Protein AF-A0A1W2GB34-F1 (afdb_monomer)

Organism: Reichenbachiella faecimaris (NCBI:txid692418)

Mean predicted aligned error: 5.75 Å

InterPro domains:
  IPR049281 BVU_3817-like, C-terminal domain superfamily [G3DSA:1.10.10.1650] (58-134)

Sequence (138 aa):
MAAINLQKIVAVKGQPGLFHLINYNSKGYFLQPFEGGATRFFSNEKGKVLAVGNVDLKLKEGSINSLQIFLQMKDTEVPSQNTSNDDISFFFEQLIPNLDDSVAPSHLEKVWKWYHLIADQYQMHDLVNDEDDGLNII

pLDDT: mean 87.01, std 13.55, range [38.94, 96.38]

Secondary structure (DSSP, 8-state):
-PPB-GGGEEEETTSSS-EEEEEEETTEEEEEETT----EEEE--TTTEEEGGGPEEEBSSSEEEHHHHHHHHTTS-PPPTT--HHHHHHHHHHH-TTB-TTS-HHHHHHHHHHHHHHHHHS-GGGB---TTS-----

Solvent-accessible surface area (backbone atoms only — not comparable to full-atom values): 8280 Å² total; per-residue (Å²): 136,82,72,45,48,43,75,42,27,30,36,43,69,97,50,87,72,48,22,36,59,75,48,72,58,95,68,22,36,34,31,23,42,62,93,53,76,74,69,42,82,42,68,67,49,92,80,36,62,42,36,53,27,70,43,68,46,55,28,76,77,67,65,47,37,36,44,63,50,50,62,54,46,68,79,47,93,71,78,65,89,91,58,53,64,66,58,52,49,53,50,47,45,72,77,37,79,54,55,28,88,82,60,54,58,71,59,53,53,49,56,51,51,51,52,46,61,47,53,75,79,40,67,71,88,37,63,48,86,78,83,79,75,78,73,79,80,119

Structure (mmCIF, N/CA/C/O backbone):
data_AF-A0A1W2GB34-F1
#
_entry.id   AF-A0A1W2GB34-F1
#
loop_
_atom_site.group_PDB
_atom_site.id
_atom_site.type_symbol
_atom_site.label_atom_id
_atom_site.label_alt_id
_atom_site.label_comp_id
_atom_site.label_asym_id
_atom_site.label_entity_id
_atom_site.label_seq_id
_atom_site.pdbx_PDB_ins_code
_atom_site.Cartn_x
_atom_site.Cartn_y
_atom_site.Cartn_z
_atom_site.occupancy
_atom_site.B_iso_or_equiv
_atom_site.auth_seq_id
_atom_site.auth_comp_id
_atom_site.auth_asym_id
_atom_site.auth_atom_id
_atom_site.pdbx_PDB_model_num
ATOM 1 N N . MET A 1 1 ? -5.803 -17.897 -16.438 1.00 45.97 1 MET A N 1
ATOM 2 C CA . MET A 1 1 ? -5.980 -16.740 -15.538 1.00 45.97 1 MET A CA 1
ATOM 3 C C . MET A 1 1 ? -4.721 -16.637 -14.698 1.00 45.97 1 MET A C 1
ATOM 5 O O . MET A 1 1 ? -4.160 -17.682 -14.381 1.00 45.97 1 MET A O 1
ATOM 9 N N . ALA A 1 2 ? -4.189 -15.431 -14.501 1.00 56.50 2 ALA A N 1
ATOM 10 C CA . ALA A 1 2 ? -2.918 -15.226 -13.809 1.00 56.50 2 ALA A CA 1
ATOM 11 C C . ALA A 1 2 ? -3.202 -14.865 -12.351 1.00 56.50 2 ALA A C 1
ATOM 13 O O . ALA A 1 2 ? -3.890 -13.884 -12.089 1.00 56.50 2 ALA A O 1
ATOM 14 N N . ALA A 1 3 ? -2.679 -15.674 -11.436 1.00 67.75 3 ALA A N 1
ATOM 15 C CA . ALA A 1 3 ? -2.844 -15.460 -10.012 1.00 67.75 3 ALA A CA 1
ATOM 16 C C . ALA A 1 3 ? -2.005 -14.261 -9.543 1.00 67.75 3 ALA A C 1
ATOM 18 O O . ALA A 1 3 ? -0.856 -14.111 -9.973 1.00 67.75 3 ALA A O 1
ATOM 19 N N . ILE A 1 4 ? -2.568 -13.397 -8.695 1.00 80.38 4 ILE A N 1
ATOM 20 C CA . ILE A 1 4 ? -1.905 -12.169 -8.247 1.00 80.38 4 ILE A CA 1
ATOM 21 C C . ILE A 1 4 ? -1.377 -12.323 -6.820 1.00 80.38 4 ILE A C 1
ATOM 23 O O . ILE A 1 4 ? -2.111 -12.619 -5.880 1.00 80.38 4 ILE A O 1
ATOM 27 N N . ASN A 1 5 ? -0.073 -12.102 -6.654 1.00 82.81 5 ASN A N 1
ATOM 28 C CA . ASN A 1 5 ? 0.585 -12.125 -5.352 1.00 82.81 5 ASN A CA 1
ATOM 29 C C . ASN A 1 5 ? 0.924 -10.689 -4.923 1.00 82.81 5 ASN A C 1
ATOM 31 O O . ASN A 1 5 ? 1.825 -10.062 -5.489 1.00 82.81 5 ASN A O 1
ATOM 35 N N . LEU A 1 6 ? 0.220 -10.179 -3.904 1.00 82.44 6 LEU A N 1
ATOM 36 C CA . LEU A 1 6 ? 0.391 -8.809 -3.399 1.00 82.44 6 LEU A CA 1
ATOM 37 C C . LEU A 1 6 ? 1.782 -8.537 -2.810 1.00 82.44 6 LEU A C 1
ATOM 39 O O . LEU A 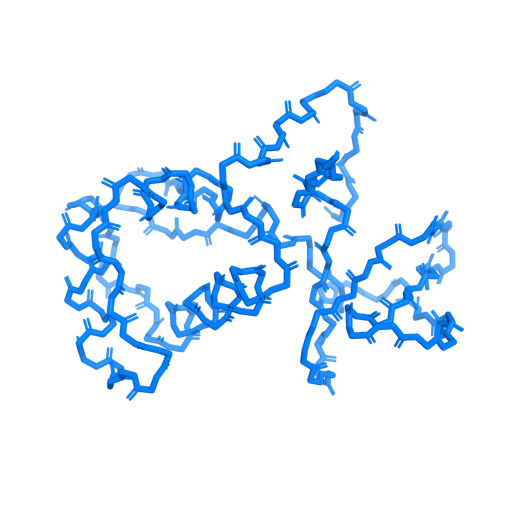1 6 ? 2.193 -7.381 -2.749 1.00 82.44 6 LEU A O 1
ATOM 43 N N . GLN A 1 7 ? 2.526 -9.575 -2.417 1.00 79.06 7 GLN A N 1
ATOM 44 C CA . GLN A 1 7 ? 3.909 -9.444 -1.942 1.00 79.06 7 GLN A CA 1
ATOM 45 C C . GLN A 1 7 ? 4.860 -9.016 -3.065 1.00 79.06 7 GLN A C 1
ATOM 47 O O . GLN A 1 7 ? 5.871 -8.360 -2.826 1.00 79.06 7 GLN A O 1
ATOM 52 N N . LYS A 1 8 ? 4.518 -9.342 -4.319 1.00 87.38 8 LYS A N 1
ATOM 53 C CA . LYS A 1 8 ? 5.275 -8.936 -5.512 1.00 87.38 8 LYS A CA 1
ATOM 54 C C . LYS A 1 8 ? 4.773 -7.621 -6.107 1.00 87.38 8 LYS A C 1
ATOM 56 O O . LYS A 1 8 ? 5.237 -7.222 -7.174 1.00 87.38 8 LYS A O 1
ATOM 61 N N . ILE A 1 9 ? 3.850 -6.940 -5.429 1.00 92.56 9 ILE A N 1
ATOM 62 C CA . ILE A 1 9 ? 3.353 -5.623 -5.815 1.00 92.56 9 ILE A CA 1
ATOM 63 C C . ILE A 1 9 ? 3.865 -4.613 -4.809 1.00 92.56 9 ILE A C 1
ATOM 65 O O . ILE A 1 9 ? 3.697 -4.765 -3.601 1.00 92.56 9 ILE A O 1
ATOM 69 N N . VAL A 1 10 ? 4.483 -3.556 -5.312 1.00 94.44 10 VAL A N 1
ATOM 70 C CA . VAL A 1 10 ? 5.073 -2.525 -4.473 1.00 94.44 10 VAL A CA 1
ATOM 71 C C . VAL A 1 10 ? 4.599 -1.140 -4.881 1.00 94.44 10 VAL A C 1
ATOM 73 O O . VAL A 1 10 ? 4.364 -0.850 -6.054 1.00 94.44 10 VAL A O 1
ATOM 76 N N . ALA A 1 11 ? 4.505 -0.258 -3.897 1.00 94.88 11 ALA A N 1
ATOM 77 C CA . ALA A 1 11 ? 4.355 1.169 -4.099 1.00 94.88 11 ALA A CA 1
ATOM 78 C C . ALA A 1 11 ? 5.695 1.862 -3.852 1.00 94.88 11 ALA A C 1
ATOM 80 O O . ALA A 1 11 ? 6.395 1.562 -2.880 1.00 94.88 11 ALA A O 1
ATOM 81 N N . VAL A 1 12 ? 6.038 2.822 -4.710 1.00 94.50 12 VAL A N 1
ATOM 82 C CA . VAL A 1 12 ? 7.278 3.592 -4.585 1.00 94.50 12 VAL A CA 1
ATOM 83 C C . VAL A 1 12 ? 6.953 5.015 -4.151 1.00 94.50 12 VAL A C 1
ATOM 85 O O . VAL A 1 12 ? 6.176 5.718 -4.794 1.00 94.50 12 VAL A O 1
ATOM 88 N N . LYS A 1 13 ? 7.566 5.469 -3.057 1.00 91.38 13 LYS A N 1
ATOM 89 C CA . LYS A 1 13 ? 7.381 6.826 -2.536 1.00 91.38 13 LYS A CA 1
ATOM 90 C C . LYS A 1 13 ? 7.727 7.864 -3.609 1.00 91.38 13 LYS A C 1
ATOM 92 O O . LYS A 1 13 ? 8.827 7.860 -4.158 1.00 91.38 13 LYS A O 1
ATOM 97 N N . GLY A 1 14 ? 6.793 8.777 -3.877 1.00 89.56 14 GLY A N 1
ATOM 98 C CA . GLY A 1 14 ? 6.961 9.837 -4.876 1.00 89.56 14 GLY A CA 1
ATOM 99 C C . GLY A 1 14 ? 6.806 9.375 -6.328 1.00 89.56 14 GLY A C 1
ATOM 100 O O . GLY A 1 14 ? 7.084 10.158 -7.232 1.00 89.56 14 GLY A O 1
ATOM 101 N N . GLN A 1 15 ? 6.385 8.131 -6.571 1.00 91.81 15 GLN A N 1
ATOM 102 C CA . GLN A 1 15 ? 5.965 7.668 -7.891 1.00 91.81 15 GLN A CA 1
ATOM 103 C C . GLN A 1 15 ? 4.455 7.402 -7.889 1.00 91.81 15 GLN A C 1
ATOM 105 O O . GLN A 1 15 ? 3.934 6.883 -6.899 1.00 91.81 15 GLN A O 1
ATOM 110 N N . PRO A 1 16 ? 3.741 7.753 -8.969 1.00 89.19 16 PRO A N 1
ATOM 111 C CA . PRO A 1 16 ? 2.344 7.378 -9.122 1.00 89.19 16 PRO A CA 1
ATOM 112 C C . PRO A 1 16 ? 2.214 5.880 -9.429 1.00 89.19 16 PRO A C 1
ATOM 114 O O . PRO A 1 16 ? 3.085 5.291 -10.069 1.00 89.19 16 PRO A O 1
ATOM 117 N N . GLY A 1 17 ? 1.089 5.295 -9.019 1.00 91.38 17 GLY A N 1
ATOM 118 C CA . GLY A 1 17 ? 0.733 3.914 -9.340 1.00 91.38 17 GLY A CA 1
ATOM 119 C C . GLY A 1 17 ? 1.476 2.853 -8.525 1.00 91.38 17 GLY A C 1
ATOM 120 O O . GLY A 1 17 ? 2.081 3.127 -7.484 1.00 91.38 17 GLY A O 1
ATOM 121 N N . LEU A 1 18 ? 1.375 1.617 -9.011 1.00 94.75 18 LEU A N 1
ATOM 122 C CA . LEU A 1 18 ? 1.985 0.422 -8.438 1.00 94.75 18 LEU A CA 1
ATOM 123 C C . LEU A 1 18 ? 3.055 -0.140 -9.375 1.00 94.75 18 LEU A C 1
ATOM 125 O O . LEU A 1 18 ? 3.165 0.254 -10.540 1.00 94.75 18 LEU A O 1
ATOM 129 N N . PHE A 1 19 ? 3.847 -1.072 -8.858 1.00 95.06 19 PHE A N 1
ATOM 130 C CA . PHE A 1 19 ? 4.898 -1.738 -9.607 1.00 95.06 19 PHE A CA 1
ATOM 131 C C . PHE A 1 19 ? 4.950 -3.227 -9.280 1.00 95.06 19 PHE A C 1
ATOM 133 O O . PHE A 1 19 ? 4.796 -3.619 -8.126 1.00 95.06 19 PHE A O 1
ATOM 140 N N . HIS A 1 20 ? 5.257 -4.043 -10.281 1.00 93.12 20 HIS A N 1
ATOM 141 C CA . HIS A 1 20 ? 5.689 -5.418 -10.086 1.00 93.12 20 HIS A CA 1
ATOM 142 C C . HIS A 1 20 ? 7.157 -5.446 -9.662 1.00 93.12 20 HIS A C 1
ATOM 144 O O . HIS A 1 20 ? 8.026 -4.870 -10.327 1.00 93.12 20 HIS A O 1
ATOM 150 N N . LEU A 1 21 ? 7.443 -6.147 -8.570 1.00 93.44 21 LEU A N 1
ATOM 151 C CA . LEU A 1 21 ? 8.796 -6.481 -8.158 1.00 93.44 21 LEU A CA 1
ATOM 152 C C . LEU A 1 21 ? 9.331 -7.600 -9.056 1.00 93.44 21 LEU A C 1
ATOM 154 O O . LEU A 1 21 ? 8.939 -8.756 -8.921 1.00 93.44 21 LEU A O 1
ATOM 158 N N . ILE A 1 22 ? 10.232 -7.249 -9.974 1.00 94.19 22 ILE A N 1
ATOM 159 C CA . ILE A 1 22 ? 10.853 -8.208 -10.897 1.00 94.19 22 ILE A CA 1
ATOM 160 C C . ILE A 1 22 ? 12.045 -8.890 -10.232 1.00 94.19 22 ILE A C 1
ATOM 162 O O . ILE A 1 22 ? 12.231 -10.096 -10.360 1.00 94.19 22 ILE A O 1
ATOM 166 N N . ASN A 1 23 ? 12.878 -8.106 -9.545 1.00 92.31 23 ASN A N 1
ATOM 167 C CA . ASN A 1 23 ? 14.052 -8.599 -8.833 1.00 92.31 23 ASN A CA 1
ATOM 168 C C . ASN A 1 23 ? 14.505 -7.580 -7.775 1.00 92.31 23 ASN A C 1
ATOM 170 O O . ASN A 1 23 ? 14.187 -6.395 -7.875 1.00 92.31 23 ASN A O 1
ATOM 174 N N . TYR A 1 24 ? 15.296 -8.004 -6.796 1.00 92.19 24 TYR A N 1
ATOM 175 C CA . TYR A 1 24 ? 15.944 -7.122 -5.830 1.00 92.19 24 TYR A CA 1
ATOM 176 C C . TYR A 1 24 ? 17.328 -7.644 -5.451 1.00 92.19 24 TYR A C 1
ATOM 178 O O . TYR A 1 24 ? 17.655 -8.816 -5.608 1.00 92.19 24 TYR A O 1
ATOM 186 N N . ASN A 1 25 ? 18.173 -6.747 -4.963 1.00 92.88 25 ASN A N 1
ATOM 187 C CA . ASN A 1 25 ? 19.463 -7.081 -4.380 1.00 92.88 25 ASN A CA 1
ATOM 188 C C . ASN A 1 25 ? 19.853 -6.027 -3.335 1.00 92.88 25 ASN A C 1
ATOM 190 O O . ASN A 1 25 ? 19.107 -5.087 -3.066 1.00 92.88 25 ASN A O 1
ATOM 194 N N . SER A 1 26 ? 21.056 -6.148 -2.772 1.00 89.94 26 SER A N 1
ATOM 195 C CA . SER A 1 26 ? 21.554 -5.220 -1.749 1.00 89.94 26 SER A CA 1
ATOM 196 C C . SER A 1 26 ? 21.588 -3.749 -2.185 1.00 89.94 26 SER A C 1
ATOM 198 O O . SER A 1 26 ? 21.541 -2.866 -1.331 1.00 89.94 26 SER A O 1
ATOM 200 N N . LYS A 1 27 ? 21.652 -3.462 -3.493 1.00 92.56 27 LYS A N 1
ATOM 201 C CA . LYS A 1 27 ? 21.686 -2.097 -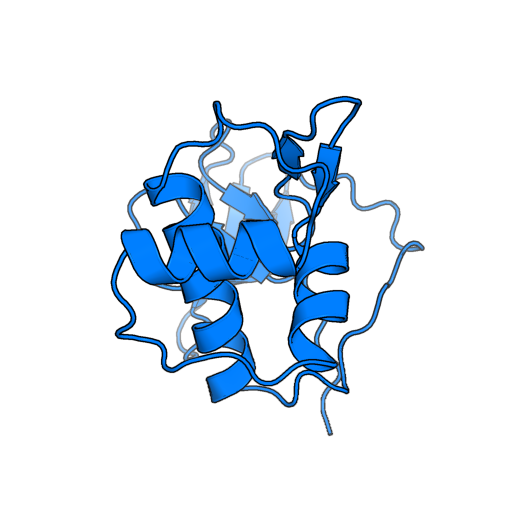4.035 1.00 92.56 27 LYS A CA 1
ATOM 202 C C . LYS A 1 27 ? 20.293 -1.509 -4.246 1.00 92.56 27 LYS A C 1
ATOM 204 O O . LYS A 1 27 ? 20.156 -0.284 -4.236 1.00 92.56 27 LYS A O 1
ATOM 209 N N . GLY A 1 28 ? 19.276 -2.339 -4.467 1.00 93.56 28 GLY A N 1
ATOM 210 C CA . GLY A 1 28 ? 17.946 -1.851 -4.808 1.00 93.56 28 GLY A CA 1
ATOM 211 C C . GLY A 1 28 ? 17.036 -2.869 -5.476 1.00 93.56 28 GLY A C 1
ATOM 212 O O . GLY A 1 28 ? 17.282 -4.073 -5.469 1.00 93.56 28 GLY A O 1
ATOM 213 N N . TYR A 1 29 ? 15.985 -2.334 -6.081 1.00 95.56 29 TYR A N 1
ATOM 214 C CA . TYR A 1 29 ? 14.854 -3.055 -6.638 1.00 95.56 29 TYR A CA 1
ATOM 215 C C . TYR A 1 29 ? 14.745 -2.785 -8.137 1.00 95.56 29 TYR A C 1
ATOM 217 O O . TYR A 1 29 ? 14.864 -1.645 -8.589 1.00 95.56 29 TYR A O 1
ATOM 225 N N . PHE A 1 30 ? 14.487 -3.834 -8.904 1.00 95.81 30 PHE A N 1
ATOM 226 C CA . PHE A 1 30 ? 14.116 -3.771 -10.309 1.00 95.81 30 PHE A CA 1
ATOM 227 C C . PHE A 1 30 ? 12.604 -3.908 -10.395 1.00 95.81 30 PHE A C 1
ATOM 229 O O . PHE A 1 30 ? 12.049 -4.976 -10.136 1.00 95.81 30 PHE A O 1
ATOM 236 N N . LEU A 1 31 ? 11.947 -2.802 -10.724 1.00 96.38 31 LEU A N 1
ATOM 237 C CA . LEU A 1 31 ? 10.501 -2.657 -10.656 1.00 96.38 31 LEU A CA 1
ATOM 238 C C . LEU A 1 31 ? 9.938 -2.354 -12.041 1.00 96.38 31 LEU A C 1
ATOM 240 O O . LEU A 1 31 ? 10.448 -1.481 -12.743 1.00 96.38 31 LEU A O 1
ATOM 244 N N . GLN A 1 32 ? 8.883 -3.053 -12.439 1.00 95.19 32 GLN A N 1
ATOM 245 C CA . GLN A 1 32 ? 8.137 -2.761 -13.662 1.00 95.19 32 GLN A CA 1
ATOM 246 C C . GLN A 1 32 ? 6.833 -2.044 -13.298 1.00 95.19 32 GLN A C 1
ATOM 248 O O . GLN A 1 32 ? 6.192 -2.474 -12.344 1.00 95.19 32 GLN A O 1
ATOM 253 N N . PRO A 1 33 ? 6.423 -0.968 -13.994 1.00 94.31 33 PRO A N 1
ATOM 254 C CA . PRO A 1 33 ? 5.127 -0.343 -13.735 1.00 94.31 33 PRO A CA 1
ATOM 255 C C . PRO A 1 33 ? 3.982 -1.351 -13.879 1.00 94.31 33 PRO A C 1
ATOM 257 O O . PRO A 1 33 ? 4.046 -2.231 -14.735 1.00 94.31 33 PRO A O 1
ATOM 260 N N . PHE A 1 34 ? 2.951 -1.214 -13.046 1.00 90.69 34 PHE A N 1
ATOM 261 C CA . PHE A 1 34 ? 1.806 -2.131 -13.021 1.00 90.69 34 PHE A CA 1
ATOM 262 C C . PHE A 1 34 ? 1.029 -2.149 -14.348 1.00 90.69 34 PHE A C 1
ATOM 264 O O . PHE A 1 34 ? 0.707 -3.216 -14.847 1.00 90.69 34 PHE A O 1
ATOM 271 N N . GLU A 1 35 ? 0.882 -0.987 -14.994 1.00 87.69 35 GLU A N 1
ATOM 272 C CA . GLU A 1 35 ? 0.301 -0.831 -16.344 1.00 87.69 35 GLU A CA 1
ATOM 273 C C . GLU A 1 35 ? 1.199 -1.377 -17.480 1.00 87.69 35 GLU A C 1
ATOM 275 O O . GLU A 1 35 ? 0.905 -1.222 -18.666 1.00 87.69 35 GLU A O 1
ATOM 280 N N . GLY A 1 36 ? 2.350 -1.965 -17.141 1.00 87.31 36 GLY A N 1
ATOM 281 C CA . GLY A 1 36 ? 3.353 -2.440 -18.087 1.00 87.31 36 GLY A CA 1
ATOM 282 C C . GLY A 1 36 ? 4.414 -1.399 -18.471 1.00 87.31 36 GLY A C 1
ATOM 283 O O . GLY A 1 36 ? 4.467 -0.269 -17.985 1.00 87.31 36 GLY A O 1
ATOM 284 N N . GLY A 1 37 ? 5.332 -1.814 -19.349 1.00 91.75 37 GLY A N 1
ATOM 285 C CA . GLY A 1 37 ? 6.450 -0.993 -19.824 1.00 91.75 37 GLY A CA 1
ATOM 286 C C . GLY A 1 37 ? 7.820 -1.447 -19.315 1.00 91.75 37 GLY A C 1
ATOM 287 O O . GLY A 1 37 ? 8.010 -2.594 -18.911 1.00 91.75 37 GLY A O 1
ATOM 288 N N . ALA A 1 38 ? 8.809 -0.552 -19.392 1.00 94.88 38 ALA A N 1
ATOM 289 C CA . ALA A 1 38 ? 10.200 -0.879 -19.083 1.00 94.88 38 ALA A CA 1
ATOM 290 C C . ALA A 1 38 ? 10.459 -0.986 -17.572 1.00 94.88 38 ALA A C 1
ATOM 292 O O . ALA A 1 38 ? 10.044 -0.123 -16.795 1.00 94.88 38 ALA A O 1
ATOM 293 N N . THR A 1 39 ? 11.221 -2.006 -17.177 1.00 96.31 39 THR A N 1
ATOM 294 C CA . THR A 1 39 ? 11.733 -2.165 -15.812 1.00 96.31 39 THR A CA 1
ATOM 295 C C . THR A 1 39 ? 12.702 -1.036 -15.463 1.00 96.31 39 THR A C 1
ATOM 297 O O . THR A 1 39 ? 13.569 -0.666 -16.255 1.00 96.31 39 THR A O 1
ATOM 300 N N . ARG A 1 40 ? 12.568 -0.493 -14.253 1.00 95.44 40 ARG A N 1
ATOM 301 C CA . ARG A 1 40 ? 13.369 0.611 -13.718 1.00 95.44 40 ARG A CA 1
ATOM 302 C C . ARG A 1 40 ? 14.051 0.186 -12.425 1.00 95.44 40 ARG A C 1
ATOM 304 O O . ARG A 1 40 ? 13.499 -0.587 -11.647 1.00 95.44 40 ARG A O 1
ATOM 311 N N . PHE A 1 41 ? 15.249 0.711 -12.198 1.00 95.62 41 PHE A N 1
ATOM 312 C CA . PHE A 1 41 ? 15.988 0.490 -10.962 1.00 95.62 41 PHE A CA 1
ATOM 313 C C . PHE A 1 41 ? 15.657 1.569 -9.926 1.00 95.62 41 PHE A C 1
ATOM 315 O O . PHE A 1 41 ? 15.694 2.762 -10.231 1.00 95.62 41 PHE A O 1
ATOM 322 N N . PHE A 1 42 ? 15.399 1.147 -8.692 1.00 94.69 42 PHE A N 1
ATOM 323 C CA . PHE A 1 42 ? 15.204 2.012 -7.535 1.00 94.69 42 PHE A CA 1
ATOM 324 C C . PHE A 1 42 ? 16.171 1.602 -6.427 1.00 94.69 42 PHE A C 1
ATOM 326 O O . PHE A 1 42 ? 16.227 0.439 -6.049 1.00 94.69 42 PHE A O 1
ATOM 333 N N . SER A 1 43 ? 16.925 2.556 -5.889 1.00 93.38 43 SER A N 1
ATOM 334 C CA . SER A 1 43 ? 17.839 2.348 -4.758 1.00 93.38 43 SER A CA 1
ATOM 335 C C . SER A 1 43 ? 17.140 1.787 -3.516 1.00 93.38 43 SER A C 1
ATOM 337 O O . SER A 1 43 ? 15.977 2.098 -3.250 1.00 93.38 43 SER A O 1
ATOM 339 N N . ASN A 1 44 ? 17.884 1.009 -2.725 1.00 90.81 44 ASN A N 1
ATOM 340 C CA . ASN A 1 44 ? 17.433 0.457 -1.446 1.00 90.81 44 ASN A CA 1
ATOM 341 C C . ASN A 1 44 ? 17.445 1.506 -0.313 1.00 90.81 44 ASN A C 1
ATOM 343 O O . ASN A 1 44 ? 18.206 1.416 0.647 1.00 90.81 44 ASN A O 1
ATOM 347 N N . GLU A 1 45 ? 16.643 2.557 -0.458 1.00 92.69 45 GLU A N 1
ATOM 348 C CA . GLU A 1 45 ? 16.455 3.565 0.586 1.00 92.69 45 GLU A CA 1
ATOM 349 C C . GLU A 1 45 ? 15.303 3.157 1.510 1.00 92.69 45 GLU A C 1
ATOM 351 O O . GLU A 1 45 ? 14.221 2.783 1.048 1.00 92.69 45 GLU A O 1
ATOM 356 N N . LYS A 1 46 ? 15.509 3.269 2.828 1.00 88.19 46 LYS A N 1
ATOM 357 C CA . LYS A 1 46 ? 14.506 2.883 3.828 1.00 88.19 46 LYS A CA 1
ATOM 358 C C . LYS A 1 46 ? 13.174 3.602 3.582 1.00 88.19 46 LYS A C 1
ATOM 360 O O . LYS A 1 46 ? 13.121 4.830 3.526 1.00 88.19 46 LYS A O 1
ATOM 365 N N . GLY A 1 47 ? 12.093 2.830 3.464 1.00 85.44 47 GLY A N 1
ATOM 366 C CA . GLY A 1 47 ? 10.737 3.347 3.248 1.00 85.44 47 GLY A CA 1
ATOM 367 C C . GLY A 1 47 ? 10.477 3.920 1.849 1.00 85.44 47 GLY A C 1
ATOM 368 O O . GLY A 1 47 ? 9.442 4.553 1.637 1.00 85.44 47 GLY A O 1
ATOM 369 N N . LYS A 1 48 ? 11.398 3.735 0.893 1.00 90.81 48 LYS A N 1
ATOM 370 C CA . LYS A 1 48 ? 11.190 4.128 -0.508 1.00 90.81 48 LYS A CA 1
ATOM 371 C C . LYS A 1 48 ? 10.261 3.173 -1.238 1.00 90.81 48 LYS A C 1
ATOM 373 O O . LYS A 1 48 ? 9.445 3.629 -2.033 1.00 90.81 48 LYS A O 1
ATOM 378 N N . VAL A 1 49 ? 10.394 1.880 -0.970 1.00 92.62 49 VAL A N 1
ATOM 379 C CA . VAL A 1 49 ? 9.571 0.817 -1.545 1.00 92.62 49 VAL A CA 1
ATOM 380 C C . VAL A 1 49 ? 8.749 0.207 -0.419 1.00 92.62 49 VAL A C 1
ATOM 382 O O . VAL A 1 49 ? 9.279 -0.048 0.659 1.00 92.62 49 VAL A O 1
ATOM 385 N N . LEU A 1 50 ? 7.451 0.041 -0.651 1.00 91.69 50 LEU A N 1
ATOM 386 C CA . LEU A 1 50 ? 6.513 -0.564 0.288 1.00 91.69 50 LEU A CA 1
ATOM 387 C C . LEU A 1 50 ? 5.804 -1.718 -0.413 1.00 91.69 50 LEU A C 1
ATOM 389 O O . LEU A 1 50 ? 5.177 -1.492 -1.447 1.00 91.69 50 LEU A O 1
ATOM 393 N N . ALA A 1 51 ? 5.889 -2.925 0.138 1.00 91.69 51 ALA A N 1
ATOM 394 C CA . ALA A 1 51 ? 5.146 -4.082 -0.343 1.00 91.69 51 ALA A CA 1
ATOM 395 C C . ALA A 1 51 ? 3.663 -3.894 -0.024 1.00 91.69 51 ALA A C 1
ATOM 397 O O . ALA A 1 51 ? 3.287 -3.766 1.140 1.00 91.69 51 ALA A O 1
ATOM 398 N N . VAL A 1 52 ? 2.824 -3.856 -1.060 1.00 92.06 52 VAL A N 1
ATOM 399 C CA . VAL A 1 52 ? 1.396 -3.540 -0.936 1.00 92.06 52 VAL A CA 1
ATOM 400 C C . VAL A 1 52 ? 0.673 -4.557 -0.073 1.00 92.06 52 VAL A C 1
ATOM 402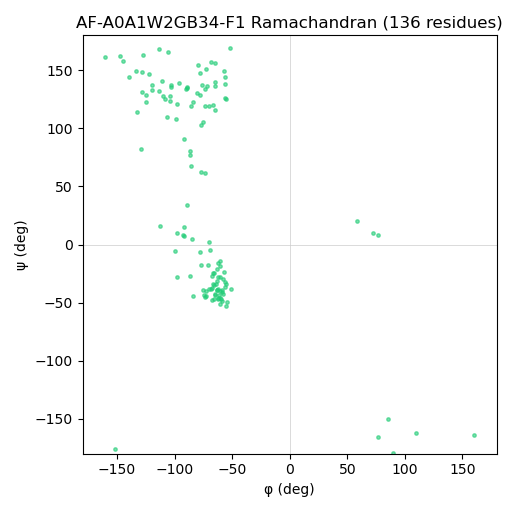 O O . VAL A 1 52 ? -0.297 -4.161 0.545 1.00 92.06 52 VAL A O 1
ATOM 405 N N . GLY A 1 53 ? 1.119 -5.812 0.019 1.00 88.44 53 GLY A N 1
ATOM 406 C CA . GLY A 1 53 ? 0.527 -6.821 0.909 1.00 88.44 53 GLY A CA 1
ATOM 407 C C . GLY A 1 53 ? 0.891 -6.696 2.399 1.00 88.44 53 GLY A C 1
ATOM 408 O O . GLY A 1 53 ? 0.177 -7.251 3.228 1.00 88.44 53 GLY A O 1
ATOM 409 N N . ASN A 1 54 ? 1.953 -5.955 2.744 1.00 89.62 54 ASN A N 1
ATOM 410 C CA . ASN A 1 54 ? 2.515 -5.876 4.107 1.00 89.62 54 ASN A CA 1
ATOM 411 C C . ASN A 1 54 ? 2.343 -4.499 4.757 1.00 89.62 54 ASN A C 1
ATOM 413 O O . ASN A 1 54 ? 3.041 -4.170 5.712 1.00 89.62 54 ASN A O 1
ATOM 417 N N . VAL A 1 55 ? 1.471 -3.648 4.218 1.00 90.81 55 VAL A N 1
ATOM 418 C CA . VAL A 1 55 ? 1.209 -2.348 4.836 1.00 90.81 55 VAL A CA 1
ATOM 419 C C . VAL A 1 55 ? 0.143 -2.514 5.901 1.00 90.81 55 VAL A C 1
ATOM 421 O O . VAL A 1 55 ? -0.984 -2.898 5.606 1.00 90.81 55 VAL A O 1
ATOM 424 N N . ASP A 1 56 ? 0.514 -2.201 7.133 1.00 93.25 56 ASP A N 1
ATOM 425 C CA . ASP A 1 56 ? -0.350 -2.352 8.293 1.00 93.25 56 ASP A CA 1
ATOM 426 C C . ASP A 1 56 ? -1.199 -1.108 8.569 1.00 93.25 56 ASP A C 1
ATOM 428 O O . ASP A 1 56 ? -0.696 0.021 8.608 1.00 93.25 56 ASP A O 1
ATOM 432 N N . LEU A 1 57 ? -2.481 -1.338 8.855 1.00 94.25 57 LEU A N 1
ATOM 433 C CA . LEU A 1 57 ? -3.342 -0.382 9.542 1.00 94.25 57 LEU A CA 1
ATOM 434 C C . LEU A 1 57 ? -3.379 -0.699 11.037 1.00 94.25 57 LEU A C 1
ATOM 436 O O . LEU A 1 57 ? -3.453 -1.859 11.451 1.00 94.25 57 LEU A O 1
ATOM 440 N N . LYS A 1 58 ? -3.327 0.355 11.854 1.00 94.81 58 LYS A N 1
ATOM 441 C CA . LYS A 1 58 ? -3.364 0.237 13.311 1.00 94.81 58 LYS A CA 1
ATOM 442 C C . LYS A 1 58 ? -4.778 -0.108 13.773 1.00 94.81 58 LYS A C 1
ATOM 444 O O . LYS A 1 58 ? -5.744 0.525 13.349 1.00 94.81 58 LYS A O 1
ATOM 449 N N . LEU A 1 59 ? -4.876 -1.084 14.666 1.00 95.38 59 LEU A N 1
ATOM 450 C CA . LEU A 1 59 ? -6.102 -1.425 15.378 1.00 95.38 59 LEU A CA 1
ATOM 451 C C . LEU A 1 59 ? -6.006 -0.948 16.830 1.00 95.38 59 LEU A C 1
ATOM 453 O O . LEU A 1 59 ? -4.912 -0.660 17.323 1.00 95.38 59 LEU A O 1
ATOM 457 N N . LYS A 1 60 ? -7.144 -0.912 17.530 1.00 94.50 60 LYS A N 1
ATOM 458 C CA . LYS A 1 60 ? -7.198 -0.644 18.980 1.00 94.50 60 LYS A CA 1
ATOM 459 C C . LYS A 1 60 ? -6.239 -1.555 19.750 1.00 94.50 60 LYS A C 1
ATOM 461 O O . LYS A 1 60 ? -5.566 -1.110 20.675 1.00 94.50 60 LYS A O 1
ATOM 466 N N . GLU A 1 61 ? -6.137 -2.808 19.310 1.00 93.88 61 GLU A N 1
ATOM 467 C CA . GLU A 1 61 ? -5.137 -3.770 19.761 1.00 93.88 61 GLU A CA 1
ATOM 468 C C . GLU A 1 61 ? -4.501 -4.456 18.543 1.00 93.88 61 GLU A C 1
ATOM 470 O O . GLU A 1 61 ? -5.165 -5.185 17.808 1.00 93.88 61 GLU A O 1
ATOM 475 N N . GLY A 1 62 ? -3.206 -4.217 18.318 1.00 94.19 62 GLY A N 1
ATOM 476 C CA . GLY A 1 62 ? -2.444 -4.816 17.217 1.00 94.19 62 GLY A CA 1
ATOM 477 C C . GLY A 1 62 ? -2.550 -4.065 15.884 1.00 94.19 62 GLY A C 1
ATOM 478 O O . GLY A 1 62 ? -2.679 -2.839 15.840 1.00 94.19 62 GLY A O 1
ATOM 479 N N . SER A 1 63 ? -2.443 -4.810 14.786 1.00 94.50 63 SER A N 1
ATOM 480 C CA . SER A 1 63 ? -2.531 -4.295 13.419 1.00 94.50 63 SER A CA 1
ATOM 481 C C . SER A 1 63 ? -3.146 -5.328 12.480 1.00 94.50 63 SER A C 1
ATOM 483 O O . SER A 1 63 ? -3.198 -6.518 12.790 1.00 94.50 63 SER A O 1
ATOM 485 N N . ILE A 1 64 ? -3.608 -4.862 11.323 1.00 93.81 64 ILE A N 1
ATOM 486 C CA . ILE A 1 64 ? -4.063 -5.707 10.221 1.00 93.81 64 ILE A CA 1
ATOM 487 C C . ILE A 1 64 ? -3.354 -5.277 8.940 1.00 93.81 64 ILE A C 1
ATOM 489 O O . ILE A 1 64 ? -3.313 -4.086 8.620 1.00 93.81 64 ILE A O 1
ATOM 493 N N . ASN A 1 65 ? -2.803 -6.243 8.207 1.00 92.56 65 ASN A N 1
ATOM 494 C CA . ASN A 1 65 ? -2.134 -5.951 6.949 1.00 92.56 65 ASN A CA 1
ATOM 495 C C . ASN A 1 65 ? -3.143 -5.770 5.806 1.00 92.56 65 ASN A C 1
ATOM 497 O O . ASN A 1 65 ? -4.252 -6.309 5.788 1.00 92.56 65 ASN A O 1
ATOM 501 N N . SER A 1 66 ? -2.725 -5.013 4.807 1.00 93.06 66 SER A N 1
ATOM 502 C CA . SER A 1 66 ? -3.477 -4.726 3.590 1.00 93.06 66 SER A CA 1
ATOM 503 C C . SER A 1 66 ? -3.884 -5.966 2.797 1.00 93.06 66 SER A C 1
ATOM 505 O O . SER A 1 66 ? -4.939 -5.935 2.171 1.00 93.06 66 SER A O 1
ATOM 507 N N . LEU A 1 67 ? -3.129 -7.072 2.843 1.00 90.31 67 LEU A N 1
ATOM 508 C CA . LEU A 1 67 ? -3.574 -8.337 2.245 1.00 90.31 67 LEU A CA 1
ATOM 509 C C . LEU A 1 67 ? -4.873 -8.838 2.893 1.00 90.31 67 LEU A C 1
ATOM 511 O O . LEU A 1 67 ? -5.836 -9.115 2.181 1.00 90.31 67 LEU A O 1
ATOM 515 N N . GLN A 1 68 ? -4.923 -8.919 4.224 1.00 90.69 68 GLN A N 1
ATOM 516 C CA . GLN A 1 68 ? -6.124 -9.341 4.953 1.00 90.69 68 GLN A CA 1
ATOM 517 C C . GLN A 1 68 ? -7.282 -8.366 4.727 1.00 90.69 68 GLN A C 1
ATOM 519 O O . GLN A 1 68 ? -8.414 -8.791 4.512 1.00 90.69 68 GLN A O 1
ATOM 524 N N . ILE A 1 69 ? -6.992 -7.064 4.685 1.00 94.00 69 ILE A N 1
ATOM 525 C CA . ILE A 1 69 ? -7.984 -6.037 4.350 1.00 94.00 69 ILE A CA 1
ATOM 526 C C . ILE A 1 69 ? -8.567 -6.284 2.952 1.00 94.00 69 ILE A C 1
ATOM 528 O O . ILE A 1 69 ? -9.782 -6.298 2.791 1.00 94.00 69 ILE A O 1
ATOM 532 N N . PHE A 1 70 ? -7.731 -6.514 1.935 1.00 93.00 70 PHE A N 1
ATOM 533 C CA . PHE A 1 70 ? -8.200 -6.737 0.562 1.00 93.00 70 PHE A CA 1
ATOM 534 C C . PHE A 1 70 ? -9.010 -8.025 0.434 1.00 93.00 70 PHE A C 1
ATOM 536 O O . PHE A 1 70 ? -9.980 -8.060 -0.323 1.00 93.00 70 PHE A O 1
ATOM 543 N N . LEU A 1 71 ? -8.649 -9.060 1.198 1.00 89.62 71 LEU A N 1
ATOM 544 C CA . LEU A 1 71 ? -9.437 -10.284 1.295 1.00 89.62 71 LEU A CA 1
ATOM 545 C C . LEU A 1 71 ? -10.815 -10.037 1.916 1.00 89.62 71 LEU A C 1
ATOM 547 O O . LEU A 1 71 ? -11.759 -10.681 1.493 1.00 89.62 71 LEU A O 1
ATOM 551 N N . GLN A 1 72 ? -10.964 -9.109 2.863 1.00 92.31 72 GLN A N 1
ATOM 552 C CA . GLN A 1 72 ? -12.287 -8.729 3.374 1.00 92.31 72 GLN A CA 1
ATOM 553 C C . GLN A 1 72 ? -13.050 -7.868 2.361 1.00 92.31 72 GLN A C 1
ATOM 555 O O . GLN A 1 72 ? -14.224 -8.112 2.103 1.00 92.31 72 GLN A O 1
ATOM 560 N N . MET A 1 73 ? -12.374 -6.901 1.733 1.00 92.81 73 MET A N 1
ATOM 561 C CA . MET A 1 73 ? -12.975 -6.018 0.731 1.00 92.81 73 MET A CA 1
ATOM 562 C C . MET A 1 73 ? -13.550 -6.798 -0.456 1.00 92.81 73 MET A C 1
ATOM 564 O O . MET A 1 73 ? -14.654 -6.483 -0.895 1.00 92.81 73 MET A O 1
ATOM 568 N N . LYS A 1 74 ? -12.856 -7.838 -0.946 1.00 87.31 74 LYS A N 1
ATOM 569 C CA . LYS A 1 74 ? -13.307 -8.629 -2.109 1.00 87.31 74 LYS A CA 1
ATOM 570 C C . LYS A 1 74 ? -14.657 -9.322 -1.886 1.00 87.31 74 LYS A C 1
ATOM 572 O O . LYS A 1 74 ? -15.362 -9.588 -2.852 1.00 87.31 74 LYS A O 1
ATOM 577 N N . ASP A 1 75 ? -14.986 -9.631 -0.632 1.00 86.62 75 ASP A N 1
ATOM 578 C CA . ASP A 1 75 ? -16.212 -10.332 -0.240 1.00 86.62 75 ASP A CA 1
ATOM 579 C C . ASP A 1 75 ? -17.350 -9.348 0.109 1.00 86.62 75 ASP A C 1
ATOM 581 O O . ASP A 1 75 ? -18.408 -9.750 0.593 1.00 86.62 75 ASP A O 1
ATOM 585 N N . THR A 1 76 ? -17.146 -8.052 -0.152 1.00 89.19 76 THR A N 1
ATOM 586 C CA . THR A 1 76 ? -18.108 -6.971 0.095 1.00 89.19 76 THR A CA 1
ATOM 587 C C . THR A 1 76 ? -18.328 -6.125 -1.157 1.00 89.19 76 THR A C 1
ATOM 589 O O . THR A 1 76 ? -17.534 -6.144 -2.098 1.00 89.19 76 THR A O 1
ATOM 592 N N . GLU A 1 77 ? -19.412 -5.351 -1.179 1.00 89.31 77 GLU A N 1
ATOM 593 C CA . GLU A 1 77 ? -19.616 -4.340 -2.215 1.00 89.31 77 GLU A CA 1
ATOM 594 C C . GLU A 1 77 ? -18.739 -3.120 -1.910 1.00 89.31 77 GLU A C 1
ATOM 596 O O . GLU A 1 77 ? -19.038 -2.330 -1.015 1.00 89.31 77 GLU A O 1
ATOM 601 N N . VAL A 1 78 ? -17.628 -2.990 -2.639 1.00 90.50 78 VAL A N 1
ATOM 602 C CA . VAL A 1 78 ? -16.693 -1.868 -2.498 1.00 90.50 78 VAL A CA 1
ATOM 603 C C . VAL A 1 78 ? -17.190 -0.678 -3.333 1.00 90.50 78 VAL A C 1
ATOM 605 O O . VAL A 1 78 ? -17.346 -0.828 -4.549 1.00 90.50 78 VAL A O 1
ATOM 608 N N . PRO A 1 79 ? -17.422 0.503 -2.723 1.00 91.38 79 PRO A N 1
ATOM 609 C CA . PRO A 1 79 ? -17.740 1.741 -3.438 1.00 91.38 79 PRO A CA 1
ATOM 610 C C . PRO A 1 79 ? -16.766 2.112 -4.569 1.00 91.38 79 PRO A C 1
ATOM 612 O O . PRO A 1 79 ? -15.685 1.554 -4.716 1.00 91.38 79 PRO A O 1
ATOM 615 N N . SER A 1 80 ? -17.134 3.107 -5.382 1.00 90.88 80 SER A N 1
ATOM 616 C CA . SER A 1 80 ? -16.308 3.539 -6.520 1.00 90.88 80 SER A CA 1
ATOM 617 C C . SER A 1 80 ? -14.963 4.146 -6.095 1.00 90.88 80 SER A C 1
ATOM 619 O O . SER A 1 80 ? -14.847 4.747 -5.029 1.00 90.88 80 SER A O 1
ATOM 621 N N . GLN A 1 81 ? -13.963 4.121 -6.977 1.00 87.00 81 GLN A N 1
ATOM 622 C CA . GLN A 1 81 ? -12.644 4.699 -6.690 1.00 87.00 81 GLN A CA 1
ATOM 623 C C . GLN A 1 81 ? -12.681 6.188 -6.286 1.00 87.00 81 GLN A C 1
ATOM 625 O O . GLN A 1 81 ? -11.857 6.611 -5.478 1.00 87.00 81 GLN A O 1
ATOM 630 N N . ASN A 1 82 ? -13.629 6.977 -6.807 1.00 87.94 82 ASN A N 1
ATOM 631 C C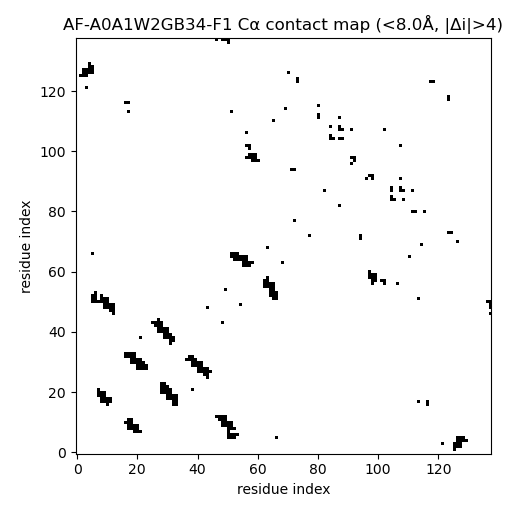A . ASN A 1 82 ? -13.741 8.427 -6.573 1.00 87.94 82 ASN A CA 1
ATOM 632 C C . ASN A 1 82 ? -14.593 8.782 -5.340 1.00 87.94 82 ASN A C 1
ATOM 634 O O . ASN A 1 82 ? -15.314 9.780 -5.337 1.00 87.94 82 ASN A O 1
ATOM 638 N N . THR A 1 83 ? -14.535 7.941 -4.314 1.00 91.44 83 THR A N 1
ATOM 639 C CA . THR A 1 83 ? -15.260 8.122 -3.052 1.00 91.44 83 THR A CA 1
ATOM 640 C C . THR A 1 83 ? -14.552 9.155 -2.166 1.00 91.44 83 THR A C 1
ATOM 642 O O . THR A 1 83 ? -13.330 9.306 -2.237 1.00 91.44 83 THR A O 1
ATOM 645 N N . SER A 1 84 ? -15.313 9.918 -1.374 1.00 93.12 84 SER A N 1
ATOM 646 C CA . SER A 1 84 ? -14.750 10.946 -0.491 1.00 93.12 84 SER A CA 1
ATOM 647 C C . SER A 1 84 ? -13.944 10.319 0.654 1.00 93.12 84 SER A C 1
ATOM 649 O O . SER A 1 84 ? -14.168 9.168 1.020 1.00 93.12 84 SER A O 1
ATOM 651 N N . ASN A 1 85 ? -13.015 11.069 1.253 1.00 92.44 85 ASN A N 1
ATOM 652 C CA . ASN A 1 85 ? -12.223 10.541 2.369 1.00 92.44 85 ASN A CA 1
ATOM 653 C C . ASN A 1 85 ? -13.085 10.201 3.598 1.00 92.44 85 ASN A C 1
ATOM 655 O O . ASN A 1 85 ? -12.756 9.255 4.313 1.00 92.44 85 ASN A O 1
ATOM 659 N N . ASP A 1 86 ? -14.184 10.925 3.826 1.00 93.25 86 ASP A N 1
ATOM 660 C CA . ASP A 1 86 ? -15.137 10.628 4.900 1.00 93.25 86 ASP A CA 1
ATOM 661 C C . ASP A 1 86 ? -15.846 9.289 4.649 1.00 93.25 86 ASP A C 1
ATOM 663 O O . ASP A 1 86 ? -15.874 8.425 5.523 1.00 93.25 86 ASP A O 1
ATOM 667 N N . ASP A 1 87 ? -16.324 9.068 3.423 1.00 94.94 87 ASP A N 1
ATOM 668 C CA . ASP A 1 87 ? -16.993 7.822 3.034 1.00 94.94 87 ASP A CA 1
ATOM 669 C C . ASP A 1 87 ? -16.029 6.621 3.028 1.00 94.94 87 ASP A C 1
ATOM 671 O O . ASP A 1 87 ? -16.405 5.522 3.433 1.00 94.94 87 ASP A O 1
ATOM 675 N N . ILE A 1 88 ? -14.771 6.823 2.609 1.00 95.81 88 ILE A N 1
ATOM 676 C CA . ILE A 1 88 ? -13.716 5.800 2.704 1.00 95.81 88 ILE A CA 1
ATOM 677 C C . ILE A 1 88 ? -13.488 5.425 4.170 1.00 95.81 88 ILE A C 1
ATOM 679 O O . ILE A 1 88 ? -13.403 4.242 4.497 1.00 95.81 88 ILE A O 1
ATOM 683 N N . SER A 1 89 ? -13.396 6.420 5.055 1.00 93.81 89 SER A N 1
ATOM 684 C CA . SER A 1 89 ? -13.182 6.183 6.486 1.00 93.81 89 SER A CA 1
ATOM 685 C C . SER A 1 89 ? -14.349 5.398 7.083 1.00 93.81 89 SER A C 1
ATOM 687 O O . SER A 1 89 ? -14.130 4.358 7.699 1.00 93.81 89 SER A O 1
ATOM 689 N N . PHE A 1 90 ? -15.583 5.812 6.781 1.00 94.06 90 PHE A N 1
ATOM 690 C CA . PHE A 1 90 ? -16.791 5.102 7.195 1.00 94.06 90 PHE A CA 1
ATOM 691 C C . PHE A 1 90 ? -16.822 3.655 6.684 1.00 94.06 90 PHE A C 1
ATOM 693 O O . PHE A 1 90 ? -17.155 2.738 7.432 1.00 94.06 90 PHE A O 1
ATOM 700 N N . PHE A 1 91 ? -16.434 3.416 5.429 1.00 96.25 91 PHE A N 1
ATOM 701 C CA . PHE A 1 91 ? -16.347 2.062 4.883 1.00 96.25 91 PHE A CA 1
ATOM 702 C C . PHE A 1 91 ? -15.369 1.186 5.680 1.00 96.25 91 PHE A C 1
ATOM 704 O O . PHE A 1 91 ? -15.715 0.064 6.053 1.00 96.25 91 PHE A O 1
ATOM 711 N N . PHE A 1 92 ? -14.167 1.690 5.980 1.00 95.50 92 PHE A N 1
ATOM 712 C CA . PHE A 1 92 ? -13.176 0.935 6.752 1.00 95.50 92 PHE A CA 1
ATOM 713 C C . PHE A 1 92 ? -13.601 0.696 8.203 1.00 95.50 92 PHE A C 1
ATOM 715 O O . PHE A 1 92 ? -13.308 -0.373 8.728 1.00 95.50 92 PHE A O 1
ATOM 722 N N . GLU A 1 93 ? -14.313 1.628 8.837 1.00 93.81 93 GLU A N 1
ATOM 723 C CA .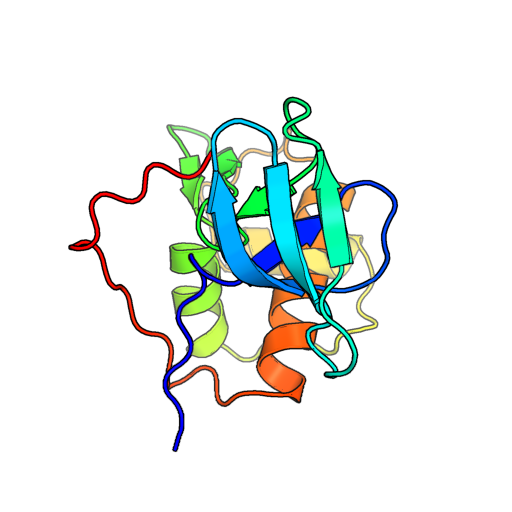 GLU A 1 93 ? -14.880 1.428 10.179 1.00 93.81 93 GLU A CA 1
ATOM 724 C C . GLU A 1 93 ? -15.922 0.301 10.202 1.00 93.81 93 GLU A C 1
ATOM 726 O O . GLU A 1 93 ? -15.948 -0.501 11.137 1.00 93.81 93 GLU A O 1
ATOM 731 N N . GLN A 1 94 ? -16.754 0.202 9.159 1.00 94.56 94 GLN A N 1
ATOM 732 C CA . GLN A 1 94 ? -17.740 -0.876 9.037 1.00 94.56 94 GLN A CA 1
ATOM 733 C C . GLN A 1 94 ? -17.090 -2.222 8.710 1.00 94.56 94 GLN A C 1
ATOM 735 O O . GLN A 1 94 ? -17.494 -3.254 9.245 1.00 94.56 94 GLN A O 1
ATOM 740 N N . LEU A 1 95 ? -16.078 -2.216 7.839 1.00 95.38 95 LEU A N 1
ATOM 741 C CA . LEU A 1 95 ? -15.342 -3.419 7.460 1.00 95.38 95 LEU A CA 1
ATOM 742 C C . LEU A 1 95 ? -14.478 -3.941 8.621 1.00 95.38 95 LEU A C 1
ATOM 744 O O . LEU A 1 95 ? -14.384 -5.148 8.833 1.00 95.38 95 LEU A O 1
ATOM 748 N N . ILE A 1 96 ? -13.864 -3.033 9.386 1.00 94.94 96 ILE A N 1
ATOM 749 C CA . ILE A 1 96 ? -12.889 -3.318 10.443 1.00 94.94 96 ILE A CA 1
ATOM 750 C C . ILE A 1 96 ? -13.314 -2.587 11.734 1.00 94.94 96 ILE A C 1
ATOM 752 O O . ILE A 1 96 ? -12.756 -1.544 12.076 1.00 94.94 96 ILE A O 1
ATOM 756 N N . PRO A 1 97 ? -14.239 -3.154 12.534 1.00 92.31 97 PRO A N 1
ATOM 757 C CA . PRO A 1 97 ? -14.782 -2.493 13.734 1.00 92.31 97 PRO A CA 1
ATOM 758 C C . PRO A 1 97 ? -13.751 -2.139 14.827 1.00 92.31 97 PRO A C 1
ATOM 760 O O . PRO A 1 97 ? -14.017 -1.332 15.722 1.00 92.31 97 PRO A O 1
ATOM 763 N N . ASN A 1 98 ? -12.571 -2.767 14.784 1.00 94.25 98 ASN A N 1
ATOM 764 C CA . ASN A 1 98 ? -11.464 -2.538 15.716 1.00 94.25 98 ASN A CA 1
ATOM 765 C C . ASN A 1 98 ? -10.396 -1.580 15.171 1.00 94.25 98 ASN A C 1
ATOM 767 O O . ASN A 1 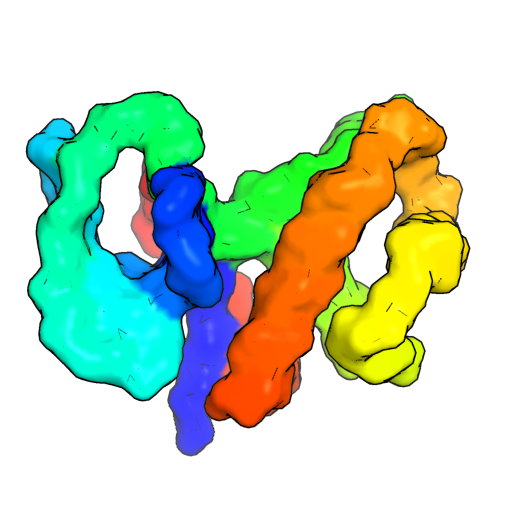98 ? -9.327 -1.481 15.778 1.00 94.25 98 ASN A O 1
ATOM 771 N N . LEU A 1 99 ? -10.646 -0.907 14.044 1.00 94.81 99 LEU A N 1
ATOM 772 C CA . LEU A 1 99 ? -9.748 0.115 13.511 1.00 94.81 99 LEU A CA 1
ATOM 773 C C . LEU A 1 99 ? -9.501 1.201 14.568 1.00 94.81 99 LEU A C 1
ATOM 775 O O . LEU A 1 99 ? -10.400 1.573 15.323 1.00 94.81 99 LEU A O 1
ATOM 779 N N . ASP A 1 100 ? -8.252 1.645 14.678 1.00 94.81 100 ASP A N 1
ATOM 780 C CA . ASP A 1 100 ? -7.879 2.706 15.608 1.00 94.81 100 ASP A CA 1
ATOM 781 C C . ASP A 1 100 ? -8.220 4.078 15.008 1.00 94.81 100 ASP A C 1
ATOM 783 O O . ASP A 1 100 ? -7.802 4.392 13.892 1.00 94.81 100 ASP A O 1
ATOM 787 N N . ASP A 1 101 ? -8.909 4.921 15.776 1.00 91.75 101 ASP A N 1
ATOM 788 C CA . ASP A 1 101 ? -9.352 6.253 15.341 1.00 91.75 101 ASP A CA 1
ATOM 789 C C . ASP A 1 101 ? -8.177 7.198 14.991 1.00 91.75 101 ASP A C 1
ATOM 791 O O . ASP A 1 101 ? -8.360 8.230 14.347 1.00 91.75 101 ASP A O 1
ATOM 795 N N . SER A 1 102 ? -6.944 6.872 15.409 1.00 91.94 102 SER A N 1
ATOM 796 C CA . SER A 1 102 ? -5.735 7.638 15.071 1.00 91.94 102 SER A CA 1
ATOM 797 C C . SER A 1 102 ? -5.197 7.380 13.659 1.00 91.94 102 SER A C 1
ATOM 799 O O . SER A 1 102 ? -4.250 8.055 13.236 1.00 91.94 102 SER A O 1
ATOM 801 N N . VAL A 1 103 ? -5.758 6.420 12.916 1.00 93.69 103 VAL A N 1
ATOM 802 C CA . VAL A 1 103 ? -5.355 6.163 11.530 1.00 93.69 103 VAL A CA 1
ATOM 803 C C . VAL A 1 103 ? -5.736 7.357 10.656 1.00 93.69 103 VAL A C 1
ATOM 805 O O . VAL A 1 103 ? -6.897 7.724 10.518 1.00 93.69 103 VAL A O 1
ATOM 808 N N . ALA A 1 104 ? -4.732 7.977 10.034 1.00 93.44 104 ALA A N 1
ATOM 809 C CA . ALA A 1 104 ? -4.955 9.142 9.189 1.00 93.44 104 ALA A CA 1
ATOM 810 C C . ALA A 1 104 ? -5.802 8.785 7.947 1.00 93.44 104 ALA A C 1
ATOM 812 O O . ALA A 1 104 ? -5.502 7.780 7.291 1.00 93.44 104 ALA A O 1
ATOM 813 N N . PRO A 1 105 ? -6.748 9.649 7.522 1.00 93.62 105 PRO A N 1
ATOM 814 C CA . PRO A 1 105 ? -7.575 9.410 6.334 1.00 93.62 105 PRO A CA 1
ATOM 815 C C . PRO A 1 105 ? -6.760 9.156 5.061 1.00 93.62 105 PRO A C 1
ATOM 817 O O . PRO A 1 105 ? -7.119 8.322 4.239 1.00 93.62 105 PRO A O 1
ATOM 820 N N . SER A 1 106 ? -5.601 9.807 4.921 1.00 91.81 106 SER A N 1
ATOM 821 C CA . SER A 1 106 ? -4.695 9.600 3.783 1.00 91.81 106 SER A CA 1
ATOM 822 C C . SER A 1 106 ? -4.061 8.204 3.749 1.00 91.81 106 SER A C 1
ATOM 824 O O . SER A 1 106 ? -3.663 7.734 2.682 1.00 91.81 106 SER A O 1
ATOM 826 N N . HIS A 1 107 ? -3.952 7.526 4.896 1.00 92.50 107 HIS A N 1
ATOM 827 C CA . HIS A 1 107 ? -3.492 6.141 4.955 1.00 92.50 107 HIS A CA 1
ATOM 828 C C . HIS A 1 107 ? -4.581 5.201 4.424 1.00 92.50 107 HIS A C 1
ATOM 830 O O . HIS A 1 107 ? -4.290 4.345 3.590 1.00 92.50 107 HIS A O 1
ATOM 836 N N . LEU A 1 108 ? -5.835 5.418 4.832 1.00 95.50 108 LEU A N 1
ATOM 837 C CA . LEU A 1 108 ? -6.994 4.677 4.325 1.00 95.50 108 LEU A CA 1
ATOM 838 C C . LEU A 1 108 ? -7.183 4.902 2.822 1.00 95.50 108 LEU A C 1
ATOM 840 O O . LEU A 1 108 ? -7.284 3.945 2.059 1.00 95.50 108 LEU A O 1
ATOM 844 N N . GLU A 1 109 ? -7.108 6.158 2.375 1.00 94.06 109 GLU A N 1
ATOM 845 C CA . GLU A 1 109 ? -7.187 6.545 0.962 1.00 94.06 109 GLU A CA 1
ATOM 846 C C . GLU A 1 109 ? -6.123 5.832 0.109 1.00 94.06 109 GLU A C 1
ATOM 848 O O . GLU A 1 109 ? -6.363 5.446 -1.036 1.00 94.06 109 GLU A O 1
ATOM 853 N N . LYS A 1 110 ? -4.927 5.622 0.662 1.00 92.81 110 LYS A N 1
ATOM 854 C CA . LYS A 1 110 ? -3.843 4.915 -0.023 1.00 92.81 110 LYS A CA 1
ATOM 855 C C . LYS A 1 110 ? -4.170 3.433 -0.225 1.00 92.81 110 LYS A C 1
ATOM 857 O O . LYS A 1 110 ? -4.018 2.936 -1.339 1.00 92.81 110 LYS A O 1
ATOM 862 N N . VAL A 1 111 ? -4.632 2.753 0.827 1.00 95.06 111 VAL A N 1
ATOM 863 C CA . VAL A 1 111 ? -5.062 1.342 0.785 1.00 95.06 111 VAL A CA 1
ATOM 864 C C . VAL A 1 111 ? -6.235 1.177 -0.186 1.00 95.06 111 VAL A C 1
ATOM 866 O O . VAL A 1 111 ? -6.205 0.296 -1.044 1.00 95.06 111 VAL A O 1
ATOM 869 N N . TRP A 1 112 ? -7.200 2.095 -0.131 1.00 95.12 112 TRP A N 1
ATOM 870 C CA . TRP A 1 112 ? -8.337 2.185 -1.047 1.00 95.12 112 TRP A CA 1
ATOM 871 C C . TRP A 1 112 ? -7.913 2.281 -2.518 1.00 95.12 112 TRP A C 1
ATOM 873 O O . TRP A 1 112 ? -8.320 1.480 -3.359 1.00 95.12 112 TRP A O 1
ATOM 883 N N . LYS A 1 113 ? -7.030 3.233 -2.842 1.00 93.25 113 LYS A N 1
ATOM 884 C CA . LYS A 1 113 ? -6.522 3.423 -4.209 1.00 93.25 113 LYS A CA 1
ATOM 885 C C . LYS A 1 113 ? -5.785 2.195 -4.727 1.00 93.25 113 LYS A C 1
ATOM 887 O O . LYS A 1 113 ? -5.928 1.855 -5.897 1.00 93.25 113 LYS A O 1
ATOM 892 N N . TRP A 1 114 ? -5.000 1.534 -3.882 1.00 94.31 114 TRP A N 1
ATOM 893 C CA . TRP A 1 114 ? -4.304 0.309 -4.268 1.00 94.31 114 TRP A CA 1
ATOM 894 C C . TRP A 1 114 ? -5.261 -0.830 -4.585 1.00 94.31 114 TRP A C 1
ATOM 896 O O . TRP A 1 114 ? -5.065 -1.487 -5.604 1.00 94.31 114 TRP A O 1
ATOM 906 N N . TYR A 1 115 ? -6.301 -1.019 -3.768 1.00 93.75 115 TYR A N 1
ATOM 907 C CA . TYR A 1 115 ? -7.338 -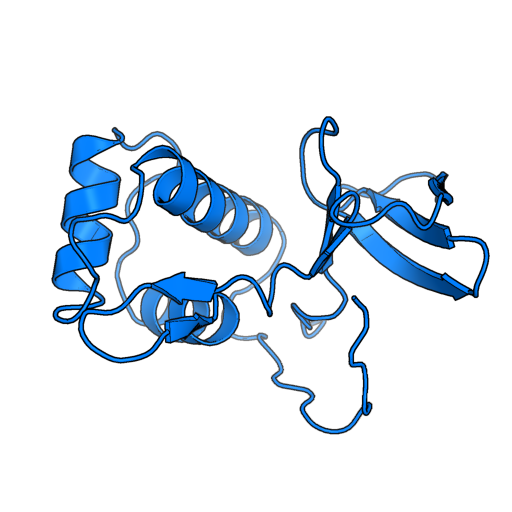2.009 -4.039 1.00 93.75 115 TYR A CA 1
ATOM 908 C C . TYR A 1 115 ? -7.948 -1.794 -5.429 1.00 93.75 115 TYR A C 1
ATOM 910 O O . TYR A 1 115 ? -7.977 -2.719 -6.233 1.00 93.75 115 TYR A O 1
ATOM 918 N N . HIS A 1 116 ? -8.347 -0.560 -5.752 1.00 92.75 116 HIS A N 1
ATOM 919 C CA . HIS A 1 116 ? -8.935 -0.248 -7.057 1.00 92.75 116 HIS A CA 1
ATOM 920 C C . HIS A 1 116 ? -7.974 -0.432 -8.230 1.00 92.75 116 HIS A C 1
ATOM 922 O O . HIS A 1 116 ? -8.374 -1.004 -9.236 1.00 92.75 116 HIS A O 1
ATOM 928 N N . LEU A 1 117 ? -6.716 0.005 -8.105 1.00 91.38 117 LEU A N 1
ATOM 929 C CA . LEU A 1 117 ? -5.713 -0.206 -9.157 1.00 91.38 117 LEU A CA 1
ATOM 930 C C . LEU A 1 117 ? -5.524 -1.695 -9.461 1.00 91.38 117 LEU A C 1
ATOM 932 O O . LEU A 1 117 ? -5.374 -2.079 -10.615 1.00 91.38 117 LEU A O 1
ATOM 936 N N . ILE A 1 118 ? -5.539 -2.535 -8.427 1.00 90.56 118 ILE A N 1
ATOM 937 C CA . ILE A 1 118 ? -5.394 -3.980 -8.593 1.00 90.56 118 ILE A CA 1
ATOM 938 C C . ILE A 1 118 ? -6.669 -4.588 -9.183 1.00 90.56 118 ILE A C 1
ATOM 940 O O . ILE A 1 118 ? -6.571 -5.371 -10.124 1.00 90.56 118 ILE A O 1
ATOM 944 N N . ALA A 1 119 ? -7.842 -4.204 -8.676 1.00 88.88 119 ALA A N 1
ATOM 945 C CA . ALA A 1 119 ? -9.136 -4.711 -9.129 1.00 88.88 119 ALA A CA 1
ATOM 946 C C . ALA A 1 119 ? -9.484 -4.315 -10.578 1.00 88.88 119 ALA A C 1
ATOM 948 O O . ALA A 1 119 ? -10.262 -5.011 -11.225 1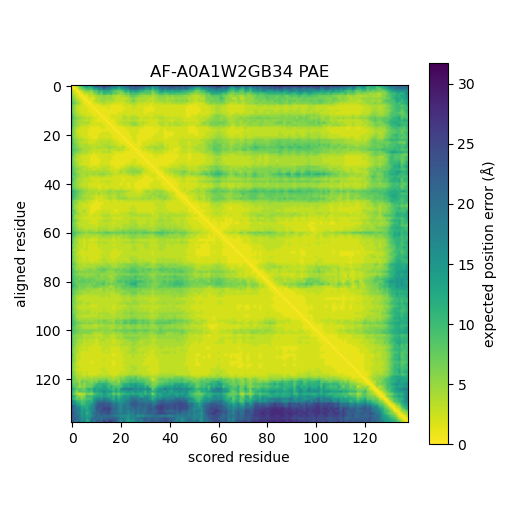.00 88.88 119 ALA A O 1
ATOM 949 N N . ASP A 1 120 ? -8.919 -3.217 -11.089 1.00 86.31 120 ASP A N 1
ATOM 950 C CA . ASP A 1 120 ? -9.064 -2.795 -12.489 1.00 86.31 120 ASP A CA 1
ATOM 951 C C . ASP A 1 120 ? -8.343 -3.749 -13.460 1.00 86.31 120 ASP A C 1
ATOM 953 O O . ASP A 1 120 ? -8.855 -4.074 -14.530 1.00 86.31 120 ASP A O 1
ATOM 957 N N . GLN A 1 121 ? -7.172 -4.250 -13.060 1.00 80.50 121 GLN A N 1
ATOM 958 C CA . GLN A 1 121 ? -6.293 -5.057 -13.914 1.00 80.50 121 GLN A CA 1
ATOM 959 C C . GLN A 1 121 ? -6.450 -6.570 -13.675 1.00 80.50 121 GLN A C 1
ATOM 961 O O . GLN A 1 121 ? -6.209 -7.373 -14.579 1.00 80.50 121 GLN A O 1
ATOM 966 N N . TYR A 1 122 ? -6.844 -6.979 -12.464 1.00 80.12 122 TYR A N 1
ATOM 967 C CA . TYR A 1 122 ? -6.902 -8.376 -12.030 1.00 80.12 122 TYR A CA 1
ATOM 968 C C . TYR A 1 122 ? -8.221 -8.703 -11.329 1.00 80.12 122 TYR A C 1
ATOM 970 O O . TYR A 1 122 ? -8.806 -7.885 -10.623 1.00 80.12 122 TYR A O 1
ATOM 978 N N . GLN A 1 123 ? -8.665 -9.956 -11.457 1.00 75.19 123 GLN A N 1
ATOM 979 C CA . GLN A 1 123 ? -9.776 -10.451 -10.649 1.00 75.19 123 GLN A CA 1
ATOM 980 C C . GLN A 1 123 ? -9.299 -10.667 -9.209 1.00 75.19 123 GLN A C 1
ATOM 982 O O . GLN A 1 123 ? -8.437 -11.500 -8.951 1.00 75.19 123 GLN A O 1
ATOM 987 N N . MET A 1 124 ? -9.905 -9.965 -8.249 1.00 76.44 124 MET A N 1
ATOM 988 C CA . MET A 1 124 ? -9.559 -10.077 -6.821 1.00 76.44 124 MET A CA 1
ATOM 989 C C . MET A 1 124 ? -9.761 -11.492 -6.235 1.00 76.44 124 MET A C 1
ATOM 991 O O . MET A 1 124 ? -9.266 -11.790 -5.152 1.00 76.44 124 MET A O 1
ATOM 995 N N . HIS A 1 125 ? -10.467 -12.386 -6.936 1.00 64.81 125 HIS A N 1
ATOM 996 C CA . HIS A 1 125 ? -10.613 -13.795 -6.551 1.00 64.81 125 HIS A CA 1
ATOM 997 C C . HIS A 1 125 ? -9.327 -14.617 -6.728 1.00 64.81 125 HIS A C 1
ATOM 999 O O . HIS A 1 125 ? -9.198 -15.675 -6.122 1.00 64.81 125 HIS A O 1
ATOM 1005 N N . ASP A 1 126 ? -8.371 -14.117 -7.511 1.00 68.38 126 ASP A N 1
ATOM 1006 C CA . ASP A 1 126 ? -7.089 -14.762 -7.798 1.00 68.38 126 ASP A CA 1
ATOM 1007 C C . ASP A 1 126 ? -5.969 -14.337 -6.818 1.00 68.38 126 ASP A C 1
ATOM 1009 O O . ASP A 1 126 ? -4.781 -14.535 -7.095 1.00 68.38 126 ASP A O 1
ATOM 1013 N N . LEU A 1 127 ? -6.322 -13.723 -5.678 1.00 70.12 127 LEU A N 1
ATOM 1014 C CA . LEU A 1 127 ? -5.371 -13.370 -4.621 1.00 70.12 127 LEU A CA 1
ATOM 1015 C C . LEU A 1 127 ? -4.760 -14.633 -4.008 1.00 70.12 127 LEU A C 1
ATOM 1017 O O . LEU A 1 127 ? -5.448 -15.419 -3.357 1.00 70.12 127 LEU A O 1
ATOM 1021 N N . VAL A 1 128 ? -3.449 -14.793 -4.176 1.00 67.88 128 VAL A N 1
ATOM 1022 C CA . VAL A 1 128 ? -2.691 -15.895 -3.571 1.00 67.88 128 VAL A CA 1
ATOM 1023 C C . VAL A 1 128 ? -1.903 -15.377 -2.382 1.00 67.88 128 VAL A C 1
ATOM 1025 O O . VAL A 1 128 ? -1.143 -14.412 -2.504 1.00 67.88 128 VAL A O 1
ATOM 1028 N N . ASN A 1 129 ? -2.069 -16.041 -1.239 1.00 60.78 129 ASN A N 1
ATOM 1029 C CA . ASN A 1 129 ? -1.217 -15.851 -0.076 1.00 60.78 129 ASN A CA 1
ATOM 1030 C C . ASN A 1 129 ? -0.075 -16.869 -0.144 1.00 60.78 129 ASN A C 1
ATOM 1032 O O . ASN A 1 129 ? -0.219 -18.008 0.292 1.00 60.78 129 ASN A O 1
ATOM 1036 N N . ASP A 1 130 ? 1.030 -16.476 -0.765 1.00 57.72 130 ASP A N 1
ATOM 1037 C CA . ASP A 1 130 ? 2.244 -17.287 -0.784 1.00 57.72 130 ASP A CA 1
ATOM 1038 C C . ASP A 1 130 ? 3.048 -16.942 0.480 1.00 57.72 130 ASP A C 1
ATOM 1040 O O . ASP A 1 130 ? 3.938 -16.092 0.458 1.00 57.72 130 ASP A O 1
ATOM 1044 N N . GLU A 1 131 ? 2.657 -17.525 1.619 1.00 50.16 131 GLU A N 1
ATOM 1045 C CA . GLU A 1 131 ? 3.375 -17.360 2.898 1.00 50.16 131 GLU A CA 1
ATOM 1046 C C . GLU A 1 131 ? 4.749 -18.067 2.898 1.00 50.16 131 GLU A C 1
ATOM 1048 O O . GLU A 1 131 ? 5.507 -17.923 3.855 1.00 50.16 131 GLU A O 1
ATOM 1053 N N . ASP A 1 132 ? 5.102 -18.801 1.834 1.00 42.62 132 ASP A N 1
ATOM 1054 C CA . ASP A 1 132 ? 6.211 -19.766 1.836 1.00 42.62 132 ASP A CA 1
ATOM 1055 C C . ASP A 1 132 ? 7.529 -19.266 1.207 1.00 42.62 132 ASP A C 1
ATOM 1057 O O . ASP A 1 132 ? 8.552 -19.930 1.337 1.00 42.62 132 ASP A O 1
ATOM 1061 N N . ASP A 1 133 ? 7.591 -18.073 0.598 1.00 42.91 133 ASP A N 1
ATOM 1062 C CA . ASP A 1 133 ? 8.848 -17.615 -0.035 1.00 42.91 133 ASP A CA 1
ATOM 1063 C C . ASP A 1 133 ? 9.832 -16.923 0.939 1.0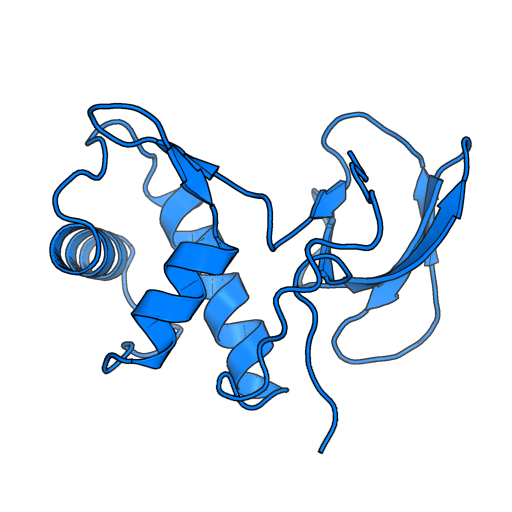0 42.91 133 ASP A C 1
ATOM 1065 O O . ASP A 1 133 ? 10.870 -16.413 0.527 1.00 42.91 133 ASP A O 1
ATOM 1069 N N . GLY A 1 134 ? 9.554 -16.875 2.252 1.00 38.94 134 GLY A N 1
ATOM 1070 C CA . GLY A 1 134 ? 10.496 -16.312 3.244 1.00 38.94 134 GLY A CA 1
ATOM 1071 C C . GLY A 1 134 ? 10.883 -14.845 2.984 1.00 38.94 134 GLY A C 1
ATOM 1072 O O . GLY A 1 134 ? 11.917 -14.348 3.442 1.00 38.94 134 GLY A O 1
ATOM 1073 N N . LEU A 1 135 ? 10.054 -14.146 2.215 1.00 43.41 135 LEU A N 1
ATOM 1074 C CA . LEU A 1 135 ? 10.329 -12.833 1.667 1.00 43.41 135 LEU A CA 1
ATOM 1075 C C . LEU A 1 135 ? 9.942 -11.745 2.677 1.00 43.41 135 LEU A C 1
ATOM 1077 O O . LEU A 1 135 ? 8.955 -11.034 2.521 1.00 43.41 135 LEU A O 1
ATOM 1081 N N . ASN A 1 136 ? 10.791 -11.556 3.691 1.00 43.91 136 ASN A N 1
ATOM 1082 C CA . ASN A 1 136 ? 10.840 -10.312 4.464 1.00 43.91 136 ASN A CA 1
ATOM 1083 C C . ASN A 1 136 ? 11.497 -9.205 3.604 1.00 43.91 136 ASN A C 1
ATOM 1085 O O . ASN A 1 136 ? 12.597 -8.733 3.896 1.00 43.91 136 ASN A O 1
ATOM 1089 N N . ILE A 1 137 ? 10.882 -8.870 2.461 1.00 45.09 137 ILE A N 1
ATOM 1090 C CA . ILE A 1 137 ? 11.368 -7.864 1.496 1.00 45.09 137 ILE A CA 1
ATOM 1091 C C . ILE A 1 137 ? 10.890 -6.478 1.915 1.00 45.09 137 ILE A C 1
ATOM 1093 O O . ILE A 1 137 ? 10.040 -5.901 1.246 1.00 45.09 137 ILE A O 1
ATOM 1097 N N . ILE A 1 138 ? 11.423 -5.991 3.041 1.00 47.34 138 ILE A N 1
ATOM 1098 C CA . ILE A 1 138 ? 11.646 -4.589 3.473 1.00 47.34 138 ILE A CA 1
ATOM 1099 C C . ILE A 1 138 ? 11.706 -4.488 4.994 1.00 47.34 138 ILE A C 1
ATOM 1101 O O . ILE A 1 138 ? 10.911 -5.166 5.674 1.00 47.34 138 ILE A O 1
#

Foldseek 3Di:
DDFDELQQKKDFPPDPAIWGFPDADQQFTFTAGPVGDHTDTDGPDPPRIDRQQADWFDFLPGTDGLVVVLVLVLVDDDDDLPDDLVVLVVVCCVSPVRGDPPGDSVSSNVSSNNSVSDVVPDPSVSYDDPVPPPPPPD

Nearest PDB structures (foldseek):
  2l5q-assembly1_A  TM=7.051E-01  e=5.004E-06  Phocaeicola vulgatus ATCC 8482
  7mkn-assembly1_L  TM=5.043E-01  e=2.427E-01  Escherichia coli K-12
  6hum-assembly1_S  TM=6.424E-01  e=1.252E+00  Thermosynechococcus vestitus BP-1
  3h6z-assembly2_B  TM=6.005E-01  e=2.353E+00  Drosophila melanogaster
  6khi-assembly1_S  TM=5.791E-01  e=1.716E+00  Thermosynechococcus vestitus BP-1

Radius of gyration: 15.03 Å; Cα contacts (8 Å, |Δi|>4): 187; chains: 1; bounding box: 41×31×40 Å